Protein AF-A0A7J2MYH7-F1 (afdb_monomer_lite)

Sequence (149 aa):
MTAGYMENAMQEVAEAEVFLAIVEDKKLPNPEDINVSYTSYLLGLADVVGELRRRGVYLLKNGSIEDVEKILAMMEEICDKLMEFDYPSGLLPIKRKQDVIKKILEKMRGEVAIFKKSKELENKIEAVLRKLRKKEEKIEETTDIDSLL

Radius of gyration: 24.97 Å; chains: 1; bounding box: 68×24×73 Å

Foldseek 3Di:
DVVVVQLQVLLCQLLVQQLVCVVVVHDRDDSVRSVHDPLSNLNSLLCNLVVLLVVLVVCLVPNDLVSNVVSLVVLVVSLVVSVVDDDDCVVHVCPVSNVVSVVSSVVSVVSSVVSVVVVVVVVVVVVVVVVVVVVVVVVVVVVVVVVVD

Structure (mmCIF, N/CA/C/O backbone):
data_AF-A0A7J2MYH7-F1
#
_entry.id   AF-A0A7J2MYH7-F1
#
loop_
_atom_site.group_PDB
_atom_site.id
_atom_site.type_symbol
_atom_site.label_atom_id
_atom_site.label_alt_id
_atom_site.label_comp_id
_atom_site.label_asym_id
_atom_site.label_entity_id
_atom_site.label_seq_id
_atom_site.pdbx_PDB_ins_code
_atom_site.Cartn_x
_atom_site.Cartn_y
_atom_site.Cartn_z
_atom_site.occupancy
_atom_site.B_iso_or_equiv
_atom_site.auth_seq_id
_atom_site.auth_comp_id
_atom_site.auth_asym_id
_atom_site.auth_atom_id
_atom_site.pdbx_PDB_model_num
ATOM 1 N N . MET A 1 1 ? 21.880 9.957 -23.178 1.00 50.25 1 MET A N 1
ATOM 2 C CA . MET A 1 1 ? 21.150 10.771 -22.178 1.00 50.25 1 MET A CA 1
ATOM 3 C C . MET A 1 1 ? 19.633 10.683 -22.330 1.00 50.25 1 MET A C 1
ATOM 5 O O . MET A 1 1 ? 18.967 10.695 -21.314 1.00 50.25 1 MET A O 1
ATOM 9 N N . THR A 1 2 ? 19.071 10.527 -23.533 1.00 60.00 2 THR A N 1
ATOM 10 C CA . THR A 1 2 ? 17.611 10.453 -23.768 1.00 60.00 2 THR A CA 1
ATOM 11 C C . THR A 1 2 ? 16.931 9.171 -23.269 1.00 60.00 2 THR A C 1
ATOM 13 O O . THR A 1 2 ? 15.820 9.248 -22.759 1.00 60.00 2 THR A O 1
ATOM 16 N N . ALA A 1 3 ? 17.601 8.015 -23.338 1.00 64.44 3 ALA A N 1
ATOM 17 C CA . ALA A 1 3 ? 17.011 6.731 -22.935 1.00 64.44 3 ALA A CA 1
ATOM 18 C C . ALA A 1 3 ? 16.593 6.680 -21.450 1.00 64.44 3 ALA A C 1
ATOM 20 O O . ALA A 1 3 ? 15.535 6.156 -21.132 1.00 64.44 3 ALA A O 1
ATOM 21 N N . GLY A 1 4 ? 17.368 7.293 -20.545 1.00 75.06 4 GLY A N 1
ATOM 22 C CA . GLY A 1 4 ? 17.034 7.319 -19.114 1.00 75.06 4 GLY A CA 1
ATOM 23 C C . GLY A 1 4 ? 15.812 8.179 -18.777 1.00 75.06 4 GLY A C 1
ATOM 24 O O . GLY A 1 4 ? 15.067 7.848 -17.864 1.00 75.06 4 GLY A O 1
ATOM 25 N N . TYR A 1 5 ? 15.567 9.257 -19.532 1.00 85.50 5 TYR A N 1
ATOM 26 C CA . TYR A 1 5 ? 14.364 10.076 -19.350 1.00 85.50 5 TYR A CA 1
ATOM 27 C C . TYR A 1 5 ? 13.106 9.355 -19.840 1.00 85.50 5 TYR A C 1
ATOM 29 O O . TYR A 1 5 ? 12.054 9.490 -19.224 1.00 85.50 5 TYR A O 1
ATOM 37 N N . MET A 1 6 ? 13.224 8.569 -20.915 1.00 91.38 6 MET A N 1
ATOM 38 C CA . MET A 1 6 ? 12.109 7.792 -21.453 1.00 91.38 6 MET A CA 1
ATOM 39 C C . MET A 1 6 ? 11.684 6.670 -20.497 1.00 91.38 6 MET A C 1
ATOM 41 O O . MET A 1 6 ? 10.501 6.563 -20.202 1.00 91.38 6 MET A O 1
ATOM 45 N N . GLU A 1 7 ? 12.630 5.894 -19.955 1.00 91.62 7 GLU A N 1
ATOM 46 C CA . GLU A 1 7 ? 12.313 4.829 -18.986 1.00 91.62 7 GLU A CA 1
ATOM 47 C C . GLU A 1 7 ? 11.681 5.386 -17.701 1.00 91.62 7 GLU A C 1
ATOM 49 O O . GLU A 1 7 ? 10.745 4.787 -17.171 1.00 91.62 7 GLU A O 1
ATOM 54 N N . ASN A 1 8 ? 12.138 6.553 -17.227 1.00 93.44 8 ASN A N 1
ATOM 55 C CA . ASN A 1 8 ? 11.529 7.225 -16.076 1.00 93.44 8 ASN A CA 1
ATOM 56 C C . ASN A 1 8 ? 10.090 7.667 -16.373 1.00 93.44 8 ASN A C 1
ATOM 58 O O . ASN A 1 8 ? 9.204 7.419 -15.565 1.00 93.44 8 ASN A O 1
ATOM 62 N N . ALA A 1 9 ? 9.840 8.276 -17.536 1.00 95.88 9 ALA A N 1
ATOM 63 C CA . ALA A 1 9 ? 8.486 8.662 -17.927 1.00 95.88 9 ALA A CA 1
ATOM 64 C C . ALA A 1 9 ? 7.567 7.436 -18.068 1.00 95.88 9 ALA A C 1
ATOM 66 O O . ALA A 1 9 ? 6.437 7.453 -17.595 1.00 95.88 9 ALA A O 1
ATOM 67 N N . MET A 1 10 ? 8.063 6.343 -18.657 1.00 97.19 10 MET A N 1
ATOM 68 C CA . MET A 1 10 ? 7.334 5.073 -18.733 1.00 97.19 10 MET A CA 1
ATOM 69 C C . MET A 1 10 ? 7.034 4.495 -17.345 1.00 97.19 10 MET A C 1
ATOM 71 O O . MET A 1 10 ? 5.975 3.910 -17.143 1.00 97.19 10 MET A O 1
ATOM 75 N N . GLN A 1 11 ? 7.944 4.656 -16.383 1.00 97.06 11 GLN A N 1
ATOM 76 C CA . GLN A 1 11 ? 7.733 4.216 -15.005 1.00 97.06 11 GLN A CA 1
ATOM 77 C C . GLN A 1 11 ? 6.623 5.026 -14.323 1.00 97.06 11 GLN A C 1
ATOM 79 O O . GLN A 1 11 ? 5.769 4.430 -13.675 1.00 97.06 11 GLN A O 1
ATOM 84 N N . GLU A 1 12 ? 6.591 6.350 -14.512 1.00 97.56 12 GLU A N 1
ATOM 85 C CA . GLU A 1 12 ? 5.515 7.211 -13.993 1.00 97.56 12 GLU A CA 1
ATOM 86 C C . GLU A 1 12 ? 4.159 6.894 -14.643 1.00 97.56 12 GLU A C 1
ATOM 88 O O . GLU A 1 12 ? 3.141 6.851 -13.955 1.00 97.56 12 GLU A O 1
ATOM 93 N N . VAL A 1 13 ? 4.132 6.610 -15.952 1.00 98.00 13 VAL A N 1
ATOM 94 C CA . VAL A 1 13 ? 2.914 6.148 -16.641 1.00 98.00 13 VAL A CA 1
ATOM 95 C C . VAL A 1 13 ? 2.436 4.823 -16.052 1.00 98.00 13 VAL A C 1
ATOM 97 O O . VAL A 1 13 ? 1.261 4.690 -15.721 1.00 98.00 13 VAL A O 1
ATOM 100 N N . ALA A 1 14 ? 3.341 3.857 -15.873 1.00 98.19 14 ALA A N 1
ATOM 101 C CA . ALA A 1 14 ? 2.997 2.576 -15.271 1.00 98.19 14 ALA A CA 1
ATOM 102 C C . ALA A 1 14 ? 2.460 2.734 -13.844 1.00 98.19 14 ALA A C 1
ATOM 104 O O . ALA A 1 14 ? 1.456 2.114 -13.503 1.00 98.19 14 ALA A O 1
ATOM 105 N N . GLU A 1 15 ? 3.089 3.577 -13.022 1.00 98.12 15 GLU A N 1
ATOM 106 C CA . GLU A 1 15 ? 2.611 3.883 -11.673 1.00 98.12 15 GLU A CA 1
ATOM 107 C C . GLU A 1 15 ? 1.190 4.456 -11.701 1.00 98.12 15 GLU A C 1
ATOM 109 O O . GLU A 1 15 ? 0.311 3.951 -11.002 1.00 98.12 15 GLU A O 1
ATOM 114 N N . ALA A 1 16 ? 0.949 5.473 -12.532 1.00 97.88 16 ALA A N 1
ATOM 115 C CA . ALA A 1 16 ? -0.340 6.148 -12.609 1.00 97.88 16 ALA A CA 1
ATOM 116 C C . ALA A 1 16 ? -1.465 5.212 -13.080 1.00 97.88 16 ALA A C 1
ATOM 118 O O . ALA A 1 16 ? -2.518 5.155 -12.445 1.00 97.88 16 ALA A O 1
ATOM 119 N N . GLU A 1 17 ? -1.236 4.456 -14.155 1.00 98.19 17 GLU A N 1
ATOM 120 C CA . GLU A 1 17 ? -2.229 3.546 -14.739 1.00 98.19 17 GLU A CA 1
ATOM 121 C C . GLU A 1 17 ? -2.554 2.376 -13.799 1.00 98.19 17 GLU A C 1
ATOM 123 O O . GLU A 1 17 ? -3.721 2.045 -13.578 1.00 98.19 17 GLU A O 1
ATOM 128 N N . VAL A 1 18 ? -1.534 1.778 -13.175 1.00 97.62 18 VAL A N 1
ATOM 129 C CA . VAL A 1 18 ? -1.725 0.689 -12.206 1.00 97.62 18 VAL A CA 1
ATOM 130 C C . VAL A 1 18 ? -2.425 1.197 -10.946 1.00 97.62 18 VAL A C 1
ATOM 132 O O . VAL A 1 18 ? -3.350 0.546 -10.456 1.00 97.62 18 VAL A O 1
ATOM 135 N N . PHE A 1 19 ? -2.029 2.360 -10.421 1.00 97.56 19 PHE A N 1
ATOM 136 C CA . PHE A 1 19 ? -2.680 2.953 -9.254 1.00 97.56 19 PHE A CA 1
ATOM 137 C C . PHE A 1 19 ? -4.146 3.296 -9.535 1.00 97.56 19 PHE A C 1
ATOM 139 O O . PHE A 1 19 ? -5.009 3.006 -8.705 1.00 97.56 19 PHE A O 1
ATOM 146 N N . LEU A 1 20 ? -4.444 3.868 -10.705 1.00 96.88 20 LEU A N 1
ATOM 147 C CA . LEU A 1 20 ? -5.812 4.169 -11.117 1.00 96.88 20 LEU A CA 1
ATOM 148 C C . LEU A 1 20 ? -6.653 2.893 -11.208 1.00 96.88 20 LEU A C 1
ATOM 150 O O . LEU A 1 20 ? -7.731 2.839 -10.618 1.00 96.88 20 LEU A O 1
ATOM 154 N N . ALA A 1 21 ? -6.136 1.852 -11.868 1.00 96.38 21 ALA A N 1
ATOM 155 C CA . ALA A 1 21 ? -6.819 0.566 -11.970 1.00 96.38 21 ALA A CA 1
ATOM 156 C C . ALA A 1 21 ? -7.135 -0.025 -10.586 1.00 96.38 21 ALA A C 1
ATOM 158 O O . ALA A 1 21 ? -8.257 -0.466 -10.352 1.00 96.38 21 ALA A O 1
ATOM 159 N N . ILE A 1 22 ? -6.188 0.043 -9.647 1.00 94.38 22 ILE A N 1
ATOM 160 C CA . ILE A 1 22 ? -6.383 -0.379 -8.253 1.00 94.38 22 ILE A CA 1
ATOM 161 C C . ILE A 1 22 ? -7.492 0.423 -7.563 1.00 94.38 22 ILE A C 1
ATOM 163 O O . ILE A 1 22 ? -8.375 -0.158 -6.935 1.00 94.38 22 ILE A O 1
ATOM 167 N N . VAL A 1 23 ? -7.451 1.754 -7.645 1.00 91.38 23 VAL A N 1
ATOM 168 C CA . VAL A 1 23 ? -8.418 2.621 -6.950 1.00 91.38 23 VAL A CA 1
ATOM 169 C C . VAL A 1 23 ? -9.831 2.460 -7.516 1.00 91.38 23 VAL A C 1
ATOM 171 O O . VAL A 1 23 ? -10.802 2.609 -6.774 1.00 91.38 23 VAL A O 1
ATOM 174 N N . GLU A 1 24 ? -9.946 2.144 -8.803 1.00 94.06 24 GLU A N 1
ATOM 175 C CA . GLU A 1 24 ? -11.216 1.909 -9.493 1.00 94.06 24 GLU A CA 1
ATOM 176 C C . GLU A 1 24 ? -11.681 0.442 -9.464 1.00 94.06 24 GLU A C 1
ATOM 178 O O . GLU A 1 24 ? -12.696 0.131 -10.087 1.00 94.06 24 GLU A O 1
ATOM 183 N N . ASP A 1 25 ? -10.969 -0.447 -8.760 1.00 92.50 25 ASP A N 1
ATOM 184 C CA . ASP A 1 25 ? -11.249 -1.893 -8.694 1.00 92.50 25 ASP A CA 1
ATOM 185 C C . ASP A 1 25 ? -11.341 -2.551 -10.089 1.00 92.50 25 ASP A C 1
ATOM 187 O O . ASP A 1 25 ? -12.200 -3.382 -10.391 1.00 92.50 25 ASP A O 1
ATOM 191 N N . LYS A 1 26 ? -10.450 -2.126 -10.990 1.00 94.69 26 LYS A N 1
ATOM 192 C CA . LYS A 1 26 ? -10.318 -2.629 -12.360 1.00 94.69 26 LYS A CA 1
ATOM 193 C C . LYS A 1 26 ? -9.149 -3.602 -12.471 1.00 94.69 26 LYS A C 1
ATOM 195 O O . LYS A 1 26 ? -8.210 -3.607 -11.678 1.00 94.69 26 LYS A O 1
ATOM 200 N N . LYS A 1 27 ? -9.182 -4.417 -13.527 1.00 94.44 27 LYS A N 1
ATOM 201 C CA . LYS A 1 27 ? -8.058 -5.286 -13.886 1.00 94.44 27 LYS A CA 1
ATOM 202 C C . LYS A 1 27 ? -6.823 -4.436 -14.208 1.00 94.44 27 LYS A C 1
ATOM 204 O O . LYS A 1 27 ? -6.937 -3.456 -14.940 1.00 94.44 27 LYS A O 1
ATOM 209 N N . LEU A 1 28 ? -5.658 -4.856 -13.712 1.00 95.06 28 LEU A N 1
ATOM 210 C CA . LEU A 1 28 ? -4.388 -4.211 -14.042 1.00 95.06 28 LEU A CA 1
ATOM 211 C C . LEU A 1 28 ? -4.111 -4.281 -15.555 1.00 95.06 28 LEU A C 1
ATOM 213 O O . LEU A 1 28 ? -4.317 -5.349 -16.149 1.00 95.06 28 LEU A O 1
ATOM 217 N N . PRO A 1 29 ? -3.654 -3.178 -16.174 1.00 96.12 29 PRO A N 1
ATOM 218 C CA . PRO A 1 29 ? -3.254 -3.181 -17.576 1.00 96.12 29 PRO A CA 1
ATOM 219 C C . PRO A 1 29 ? -2.009 -4.050 -17.775 1.00 96.12 29 PRO A C 1
ATOM 221 O O . PRO A 1 29 ? -1.183 -4.171 -16.872 1.00 96.12 29 PRO A O 1
ATOM 224 N N . ASN A 1 30 ? -1.838 -4.637 -18.959 1.00 96.19 30 ASN A N 1
ATOM 225 C CA . ASN A 1 30 ? -0.547 -5.225 -19.307 1.00 96.19 30 ASN A CA 1
ATOM 226 C C . ASN A 1 30 ? 0.424 -4.114 -19.752 1.00 96.19 30 ASN A C 1
ATOM 228 O O . ASN A 1 30 ? -0.028 -3.068 -20.227 1.00 96.19 30 ASN A O 1
ATOM 232 N N . PRO A 1 31 ? 1.751 -4.314 -19.644 1.00 96.69 31 PRO A N 1
ATOM 233 C CA . PRO A 1 31 ? 2.744 -3.329 -20.084 1.00 96.69 31 PRO A CA 1
ATOM 234 C C . PRO A 1 31 ? 2.539 -2.845 -21.529 1.00 96.69 31 PRO A C 1
ATOM 236 O O . PRO A 1 31 ? 2.732 -1.667 -21.831 1.00 96.69 31 PRO A O 1
ATOM 239 N N . GLU A 1 32 ? 2.110 -3.743 -22.416 1.00 96.88 32 GLU A N 1
ATOM 240 C CA . GLU A 1 32 ? 1.851 -3.468 -23.828 1.00 96.88 32 GLU A CA 1
ATOM 241 C C . GLU A 1 32 ? 0.625 -2.573 -24.032 1.00 96.88 32 GLU A C 1
ATOM 243 O O . GLU A 1 32 ? 0.632 -1.734 -24.930 1.00 96.88 32 GLU A O 1
ATOM 248 N N . ASP A 1 33 ? -0.397 -2.702 -23.179 1.00 96.38 33 ASP A N 1
ATOM 249 C CA . ASP A 1 33 ? -1.639 -1.922 -23.272 1.00 9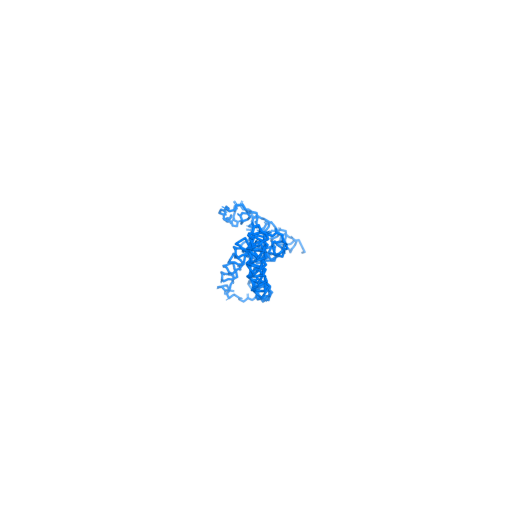6.38 33 ASP A CA 1
ATOM 250 C C . ASP A 1 33 ? -1.391 -0.430 -22.997 1.00 96.38 33 ASP A C 1
ATOM 252 O O . ASP A 1 33 ? -2.098 0.434 -23.517 1.00 96.38 33 ASP A O 1
ATOM 256 N N . ILE A 1 34 ? -0.358 -0.126 -22.204 1.00 96.75 34 ILE A N 1
ATOM 257 C CA . ILE A 1 34 ? 0.032 1.237 -21.816 1.00 96.75 34 ILE A CA 1
ATOM 258 C C . ILE A 1 34 ? 1.375 1.674 -22.428 1.00 96.75 34 ILE A C 1
ATOM 260 O O . ILE A 1 34 ? 1.903 2.726 -22.075 1.00 96.75 34 ILE A O 1
ATOM 264 N N . ASN A 1 35 ? 1.912 0.903 -23.384 1.00 96.00 35 ASN A N 1
ATOM 265 C CA . ASN A 1 35 ? 3.147 1.190 -24.127 1.00 96.00 35 ASN A CA 1
ATOM 266 C C . ASN A 1 35 ? 4.389 1.458 -23.251 1.00 96.00 35 ASN A C 1
ATOM 268 O O . ASN A 1 35 ? 5.181 2.361 -23.541 1.00 96.00 35 ASN A O 1
ATOM 272 N N . VAL A 1 36 ? 4.592 0.665 -22.198 1.00 96.94 36 VAL A N 1
ATOM 273 C CA . VAL A 1 36 ? 5.772 0.770 -21.321 1.00 96.94 36 VAL A CA 1
ATOM 274 C C . VAL A 1 36 ? 6.657 -0.471 -21.414 1.00 96.94 36 VAL A C 1
ATOM 276 O O . VAL A 1 36 ? 6.200 -1.568 -21.734 1.00 96.94 36 VAL A O 1
ATOM 279 N N . SER A 1 37 ? 7.948 -0.318 -21.107 1.00 95.25 37 SER A N 1
ATOM 280 C CA . SER A 1 37 ? 8.856 -1.462 -20.981 1.00 95.25 37 SER A CA 1
ATOM 281 C C . SER A 1 37 ? 8.462 -2.333 -19.775 1.00 95.25 37 SER A C 1
ATOM 283 O O . SER A 1 37 ? 7.960 -1.825 -18.771 1.00 95.25 37 SER A O 1
ATOM 285 N N . TYR A 1 38 ? 8.732 -3.644 -19.818 1.00 94.00 38 TYR A N 1
ATOM 286 C CA . TYR A 1 38 ? 8.505 -4.525 -18.657 1.00 94.00 38 TYR A CA 1
ATOM 287 C C . TYR A 1 38 ? 9.281 -4.066 -17.415 1.00 94.00 38 TYR A C 1
ATOM 289 O O . TYR A 1 38 ? 8.794 -4.186 -16.292 1.00 94.00 38 TYR A O 1
ATOM 297 N N . THR A 1 39 ? 10.482 -3.516 -17.617 1.00 93.69 39 THR A N 1
ATOM 298 C CA . THR A 1 39 ? 11.302 -2.956 -16.541 1.00 93.69 39 THR A CA 1
ATOM 299 C C . THR A 1 39 ? 10.612 -1.750 -15.911 1.00 93.69 39 THR A C 1
ATOM 301 O O . THR A 1 39 ? 10.413 -1.744 -14.698 1.00 93.69 39 THR A O 1
ATOM 304 N N . SER A 1 40 ? 10.190 -0.764 -16.709 1.00 95.62 40 SER A N 1
ATOM 305 C CA . SER A 1 40 ? 9.451 0.404 -16.217 1.00 95.62 40 SER A CA 1
ATOM 306 C C . SER A 1 40 ? 8.126 0.017 -15.573 1.00 95.62 40 SER A C 1
ATOM 308 O O . SER A 1 40 ? 7.789 0.578 -14.536 1.00 95.62 40 SER A O 1
ATOM 310 N N . TYR A 1 41 ? 7.417 -0.976 -16.115 1.00 96.56 41 TYR A N 1
ATOM 311 C CA . TYR A 1 41 ? 6.185 -1.486 -15.518 1.00 96.56 41 TYR A CA 1
ATOM 312 C C . TYR A 1 41 ? 6.418 -2.026 -14.107 1.00 96.56 41 TYR A C 1
ATOM 314 O O . TYR A 1 41 ? 5.732 -1.642 -13.164 1.00 96.56 41 TYR A O 1
ATOM 322 N N . LEU A 1 42 ? 7.425 -2.886 -13.937 1.00 95.31 42 LEU A N 1
ATOM 323 C CA . LEU A 1 42 ? 7.732 -3.487 -12.642 1.00 95.31 42 LEU A CA 1
ATOM 324 C C . LEU A 1 42 ? 8.241 -2.455 -11.626 1.00 95.31 42 LEU A C 1
ATOM 326 O O . LEU A 1 42 ? 7.904 -2.515 -10.443 1.00 95.31 42 LEU A O 1
ATOM 330 N N . LEU A 1 43 ? 9.049 -1.496 -12.082 1.00 95.31 43 LEU A N 1
ATOM 331 C CA . LEU A 1 43 ? 9.523 -0.393 -11.249 1.00 95.31 43 LEU A CA 1
ATOM 332 C C . LEU A 1 43 ? 8.389 0.571 -10.869 1.00 95.31 43 LEU A C 1
ATOM 334 O O . LEU A 1 43 ? 8.398 1.071 -9.746 1.00 95.31 43 LEU A O 1
ATOM 338 N N . GLY A 1 44 ? 7.420 0.791 -11.761 1.00 96.75 44 GLY A N 1
ATOM 339 C CA . GLY A 1 44 ? 6.218 1.583 -11.505 1.00 96.75 44 GLY A CA 1
ATOM 340 C C . GLY A 1 44 ? 5.293 0.882 -10.516 1.00 96.75 44 GLY A C 1
ATOM 341 O O . GLY A 1 44 ? 4.880 1.486 -9.534 1.00 96.75 44 GLY A O 1
ATOM 342 N N . LEU A 1 45 ? 5.078 -0.430 -10.669 1.00 96.19 45 LEU A N 1
ATOM 343 C CA . LEU A 1 45 ? 4.343 -1.256 -9.702 1.00 96.19 45 LEU A CA 1
ATOM 344 C C . LEU A 1 45 ? 4.963 -1.187 -8.294 1.00 96.19 45 LEU A C 1
ATOM 346 O O . LEU A 1 45 ? 4.254 -1.193 -7.290 1.00 96.19 45 LEU A O 1
ATOM 350 N N . ALA A 1 46 ? 6.289 -1.083 -8.209 1.00 95.94 46 ALA A N 1
ATOM 351 C CA . ALA A 1 46 ? 6.972 -0.861 -6.943 1.00 95.94 46 ALA A CA 1
ATOM 352 C C . ALA A 1 46 ? 6.700 0.535 -6.341 1.00 95.94 46 ALA A C 1
ATOM 354 O O . ALA A 1 46 ? 6.576 0.651 -5.119 1.00 95.94 46 ALA A O 1
ATOM 355 N N . ASP A 1 47 ? 6.564 1.578 -7.163 1.00 97.50 47 ASP A N 1
ATOM 356 C CA . ASP A 1 47 ? 6.236 2.936 -6.701 1.00 97.50 47 ASP A CA 1
ATOM 357 C C . ASP A 1 47 ? 4.770 3.095 -6.292 1.00 97.50 47 ASP A C 1
ATOM 359 O O . ASP A 1 47 ? 4.483 3.787 -5.310 1.00 97.50 47 ASP A O 1
ATOM 363 N N . VAL A 1 48 ? 3.862 2.338 -6.919 1.00 97.81 48 VAL A N 1
ATOM 364 C CA . VAL A 1 48 ? 2.443 2.255 -6.531 1.00 97.81 48 VAL A CA 1
ATOM 365 C C . VAL A 1 48 ? 2.283 1.935 -5.046 1.00 97.81 48 VAL A C 1
ATOM 367 O O . VAL A 1 48 ? 1.399 2.485 -4.395 1.00 97.81 48 VAL A O 1
ATOM 370 N N . VAL A 1 49 ? 3.155 1.110 -4.453 1.00 97.38 49 VAL A N 1
ATOM 371 C CA . VAL A 1 49 ? 3.105 0.824 -3.006 1.00 97.38 49 VAL A CA 1
ATOM 372 C C . VAL A 1 49 ? 3.285 2.100 -2.170 1.00 97.38 49 VAL A C 1
ATOM 374 O O . VAL A 1 49 ? 2.664 2.253 -1.114 1.00 97.38 49 VAL A O 1
ATOM 377 N N . GLY A 1 50 ? 4.101 3.045 -2.639 1.00 96.81 50 GLY A N 1
ATOM 378 C CA . GLY A 1 50 ? 4.254 4.367 -2.037 1.00 96.81 50 GLY A CA 1
ATOM 379 C C . GLY A 1 50 ? 2.989 5.224 -2.149 1.00 96.81 50 GLY A C 1
ATOM 380 O O . GLY A 1 50 ? 2.622 5.897 -1.183 1.00 96.81 50 GLY A O 1
ATOM 381 N N . GLU A 1 51 ? 2.281 5.174 -3.279 1.00 97.25 51 GLU A N 1
ATOM 382 C CA . GLU A 1 51 ? 0.985 5.852 -3.443 1.00 97.25 51 GLU A CA 1
ATOM 383 C C . GLU A 1 51 ? -0.131 5.219 -2.605 1.00 97.25 51 GLU A C 1
ATOM 385 O O . GLU A 1 51 ? -0.877 5.920 -1.915 1.00 97.25 51 GLU A O 1
ATOM 390 N N . LEU A 1 52 ? -0.197 3.888 -2.551 1.00 97.25 52 LEU A N 1
ATOM 391 C CA . LEU A 1 52 ? -1.109 3.169 -1.662 1.00 97.25 52 LEU A CA 1
ATOM 392 C C . LEU A 1 52 ? -0.843 3.517 -0.203 1.00 97.25 52 LEU A C 1
ATOM 394 O O . LEU A 1 52 ? -1.780 3.776 0.549 1.00 97.25 52 LEU A O 1
ATOM 398 N N . ARG A 1 53 ? 0.428 3.632 0.190 1.00 96.94 53 ARG A N 1
ATOM 399 C CA . ARG A 1 53 ? 0.797 4.123 1.516 1.00 96.94 53 ARG A CA 1
ATOM 400 C C . ARG A 1 53 ? 0.268 5.535 1.762 1.00 96.94 53 ARG A C 1
ATOM 402 O O . ARG A 1 53 ? -0.305 5.771 2.827 1.00 96.94 53 ARG A O 1
ATOM 409 N N . ARG A 1 54 ? 0.446 6.468 0.818 1.00 95.56 54 ARG A N 1
ATOM 410 C CA . ARG A 1 54 ? -0.084 7.842 0.928 1.00 95.56 54 ARG A CA 1
ATOM 411 C C . ARG A 1 54 ? -1.601 7.834 1.113 1.00 95.56 54 ARG A C 1
ATOM 413 O O . ARG A 1 54 ? -2.106 8.486 2.029 1.00 95.56 54 ARG A O 1
ATOM 420 N N . ARG A 1 55 ? -2.319 7.034 0.323 1.00 95.00 55 ARG A N 1
ATOM 421 C CA . ARG A 1 55 ? -3.766 6.830 0.471 1.00 95.00 55 ARG A CA 1
ATOM 422 C C . ARG A 1 55 ? -4.129 6.212 1.825 1.00 95.00 55 ARG A C 1
ATOM 424 O O . ARG A 1 55 ? -5.063 6.672 2.474 1.00 95.00 55 ARG A O 1
ATOM 431 N N . GLY A 1 56 ? -3.361 5.232 2.292 1.00 95.94 56 GLY A N 1
ATOM 432 C CA . GLY A 1 56 ? -3.526 4.595 3.597 1.00 95.94 56 GLY A CA 1
ATOM 433 C C . GLY A 1 56 ? -3.404 5.582 4.761 1.00 95.94 56 GLY A C 1
ATOM 434 O O . GLY A 1 56 ? -4.250 5.567 5.649 1.00 95.94 56 GLY A O 1
ATOM 435 N N . VAL A 1 57 ? -2.424 6.498 4.734 1.00 95.69 57 VAL A N 1
ATOM 436 C CA . VAL A 1 57 ? -2.316 7.595 5.726 1.00 95.69 57 VAL A CA 1
ATOM 437 C C . VAL A 1 57 ? -3.581 8.448 5.741 1.00 95.69 57 VAL A C 1
ATOM 439 O O . VAL A 1 57 ? -4.076 8.810 6.807 1.00 95.69 57 VAL A O 1
ATOM 442 N N . TYR A 1 58 ? -4.108 8.785 4.563 1.00 95.31 58 TYR A N 1
ATOM 443 C CA . TYR A 1 58 ? -5.317 9.594 4.461 1.00 95.31 58 TYR A CA 1
ATOM 444 C C . TYR A 1 58 ? -6.531 8.878 5.076 1.00 95.31 58 TYR A C 1
ATOM 446 O O . TYR A 1 58 ? -7.287 9.481 5.841 1.00 95.31 58 TYR A O 1
ATOM 454 N N . LEU A 1 59 ? -6.679 7.577 4.808 1.00 94.44 59 LEU A N 1
ATOM 455 C CA . LEU A 1 59 ? -7.746 6.749 5.374 1.00 94.44 59 LEU A CA 1
ATOM 456 C C . LEU A 1 59 ? -7.594 6.534 6.883 1.00 94.44 59 LEU A C 1
ATOM 458 O O . LEU A 1 59 ? -8.589 6.558 7.592 1.00 94.44 59 LEU A O 1
ATOM 462 N N . LEU A 1 60 ? -6.374 6.427 7.412 1.00 94.19 60 LEU A N 1
ATOM 463 C CA . LEU A 1 60 ? -6.146 6.370 8.863 1.00 94.19 60 LEU A CA 1
ATOM 464 C C . LEU A 1 60 ? -6.675 7.616 9.593 1.00 94.19 60 LEU A C 1
ATOM 466 O O . LEU A 1 60 ? -7.012 7.545 10.773 1.00 94.19 60 LEU A O 1
ATOM 470 N N . LYS A 1 61 ? -6.740 8.764 8.909 1.00 89.56 61 LYS A N 1
ATOM 471 C CA . LYS A 1 61 ? -7.247 10.013 9.487 1.00 89.56 61 LYS A CA 1
ATOM 472 C C . LYS A 1 61 ? -8.773 10.118 9.430 1.00 89.56 61 LYS A C 1
ATOM 474 O O . LYS A 1 61 ? -9.378 10.560 10.400 1.00 89.56 61 LYS A O 1
ATOM 479 N N . ASN A 1 62 ? -9.371 9.766 8.291 1.00 87.81 62 ASN A N 1
ATOM 480 C CA . ASN A 1 62 ? -10.765 10.106 7.973 1.00 87.81 62 ASN A CA 1
ATOM 481 C C . ASN A 1 62 ? -11.628 8.910 7.522 1.00 87.81 62 ASN A C 1
ATOM 483 O O . ASN A 1 62 ? -12.801 9.099 7.212 1.00 87.81 62 ASN A O 1
ATOM 487 N N . GLY A 1 63 ? -11.053 7.716 7.401 1.00 86.75 63 GLY A N 1
ATOM 488 C CA . GLY A 1 63 ? -11.680 6.534 6.810 1.00 86.75 63 GLY A CA 1
ATOM 489 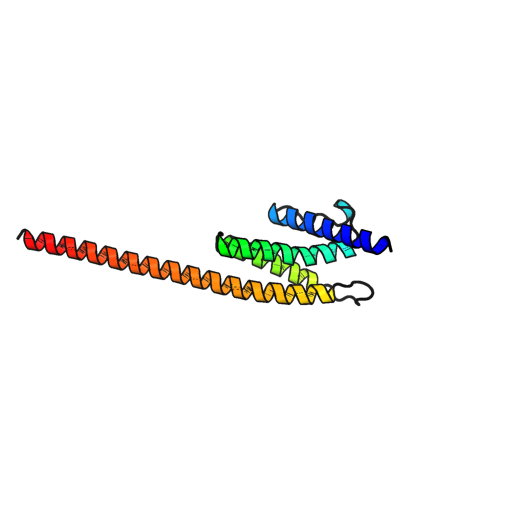C C . GLY A 1 63 ? -12.123 5.482 7.826 1.00 86.75 63 GLY A C 1
ATOM 490 O O . GLY A 1 63 ? -11.990 5.649 9.041 1.00 86.75 63 GLY A O 1
ATOM 491 N N . SER A 1 64 ? -12.660 4.382 7.294 1.00 91.06 64 SER A N 1
ATOM 492 C CA . SER A 1 64 ? -13.049 3.198 8.063 1.00 91.06 64 SER A CA 1
ATOM 493 C C . SER A 1 64 ? -11.855 2.266 8.321 1.00 91.06 64 SER A C 1
ATOM 495 O O . SER A 1 64 ? -10.823 2.355 7.649 1.00 91.06 64 SER A O 1
ATOM 497 N N . ILE A 1 65 ? -11.981 1.358 9.296 1.00 92.56 65 ILE A N 1
ATOM 498 C CA . ILE A 1 65 ? -10.956 0.326 9.542 1.00 92.56 65 ILE A CA 1
ATOM 499 C C . ILE A 1 65 ? -10.846 -0.595 8.330 1.00 92.56 65 ILE A C 1
ATOM 501 O O . ILE A 1 65 ? -9.741 -0.942 7.920 1.00 92.56 65 ILE A O 1
ATOM 505 N N . GLU A 1 66 ? -11.982 -0.931 7.736 1.00 94.12 66 GLU A N 1
ATOM 506 C CA . GLU A 1 66 ? -12.103 -1.837 6.607 1.00 94.12 66 GLU A CA 1
ATOM 507 C C . GLU A 1 66 ? -11.364 -1.289 5.378 1.00 94.12 66 GLU A C 1
ATOM 509 O O . GLU A 1 66 ? -10.643 -2.025 4.706 1.00 94.12 66 GLU A O 1
ATOM 514 N N . ASP A 1 67 ? -11.480 0.012 5.095 1.00 93.38 67 ASP A N 1
ATOM 515 C CA . ASP A 1 67 ? -10.778 0.637 3.965 1.00 93.38 67 ASP A CA 1
ATOM 516 C C . ASP A 1 67 ? -9.260 0.662 4.177 1.00 93.38 67 ASP A C 1
ATOM 518 O O . ASP A 1 67 ? -8.484 0.435 3.246 1.00 93.38 67 ASP A O 1
ATOM 522 N N . VAL A 1 68 ? -8.824 0.914 5.413 1.00 94.94 68 VAL A N 1
ATOM 523 C CA . VAL A 1 68 ? -7.406 0.888 5.786 1.00 94.94 68 VAL A CA 1
ATOM 524 C C . VAL A 1 68 ? -6.833 -0.528 5.662 1.00 94.94 68 VAL A C 1
ATOM 526 O O . VAL A 1 68 ? -5.724 -0.698 5.152 1.00 94.94 68 VAL A O 1
ATOM 529 N N . GLU A 1 69 ? -7.576 -1.544 6.105 1.00 95.25 69 GLU A N 1
ATOM 530 C CA . GLU A 1 69 ? -7.191 -2.953 5.978 1.00 95.25 69 GLU A CA 1
ATOM 531 C C . GLU A 1 69 ? -7.085 -3.389 4.518 1.00 95.25 69 GLU A C 1
ATOM 533 O O . GLU A 1 69 ? -6.106 -4.042 4.163 1.00 95.25 69 GLU A O 1
ATOM 538 N N . LYS A 1 70 ? -8.038 -2.989 3.666 1.00 94.88 70 LYS A N 1
ATOM 539 C CA . LYS A 1 70 ? -7.984 -3.270 2.225 1.00 94.88 70 LYS A CA 1
ATOM 540 C C . LYS A 1 70 ? -6.719 -2.702 1.595 1.00 94.88 70 LYS A C 1
ATOM 542 O O . LYS A 1 70 ? -6.008 -3.426 0.909 1.00 94.88 70 LYS A O 1
ATOM 547 N N . ILE A 1 71 ? -6.395 -1.435 1.869 1.00 95.44 71 ILE A N 1
ATOM 548 C CA . ILE A 1 71 ? -5.166 -0.822 1.346 1.00 95.44 71 ILE A CA 1
ATOM 549 C C . ILE A 1 71 ? -3.920 -1.558 1.840 1.00 95.44 71 ILE A C 1
ATOM 551 O O . ILE A 1 71 ? -3.019 -1.813 1.043 1.00 95.44 71 ILE A O 1
ATOM 555 N N . LEU A 1 72 ? -3.863 -1.925 3.125 1.00 97.25 72 LEU A N 1
ATOM 556 C CA . LEU A 1 72 ? -2.737 -2.695 3.651 1.00 97.25 72 LEU A CA 1
ATOM 557 C C . LEU A 1 72 ? -2.600 -4.043 2.930 1.00 97.25 72 LEU A C 1
ATOM 559 O O . LEU A 1 72 ? -1.506 -4.354 2.474 1.00 97.25 72 LEU A O 1
ATOM 563 N N . ALA A 1 73 ? -3.691 -4.793 2.767 1.00 96.81 73 ALA A N 1
ATOM 564 C CA . ALA A 1 73 ? -3.674 -6.085 2.084 1.00 96.81 73 ALA A CA 1
ATOM 565 C C . ALA A 1 73 ? -3.174 -5.969 0.633 1.00 96.81 73 ALA A C 1
ATOM 567 O O . ALA A 1 73 ? -2.345 -6.764 0.199 1.00 96.81 73 ALA A O 1
ATOM 568 N N . MET A 1 74 ? -3.597 -4.932 -0.098 1.00 95.50 74 MET A N 1
ATOM 569 C CA . MET A 1 74 ? -3.111 -4.682 -1.462 1.00 95.50 74 MET A CA 1
ATOM 570 C C . MET A 1 74 ? -1.613 -4.361 -1.493 1.00 95.50 74 MET A C 1
ATOM 572 O O . MET A 1 74 ? -0.890 -4.833 -2.368 1.00 95.50 74 MET A O 1
ATOM 576 N N . MET A 1 75 ? -1.120 -3.577 -0.528 1.00 97.38 75 MET A N 1
ATOM 577 C CA . MET A 1 75 ? 0.317 -3.316 -0.403 1.00 97.38 75 MET A CA 1
ATOM 578 C C . MET A 1 75 ? 1.107 -4.600 -0.110 1.00 97.38 75 MET A C 1
ATOM 580 O O . MET A 1 75 ? 2.216 -4.752 -0.623 1.00 97.38 75 MET A O 1
ATOM 584 N N . GLU A 1 76 ? 0.561 -5.505 0.709 1.00 97.62 76 GLU A N 1
ATOM 585 C CA . GLU A 1 76 ? 1.164 -6.809 1.012 1.00 97.62 76 GLU A CA 1
ATOM 586 C C . GLU A 1 76 ? 1.229 -7.694 -0.232 1.00 97.62 76 GLU A C 1
ATOM 588 O O . GLU A 1 76 ? 2.305 -8.184 -0.560 1.00 97.62 76 GLU A O 1
ATOM 593 N N . GLU A 1 77 ? 0.129 -7.811 -0.976 1.00 96.19 77 GLU A N 1
ATOM 594 C CA . GLU A 1 77 ? 0.069 -8.617 -2.198 1.00 96.19 77 GLU A CA 1
ATOM 595 C C . GLU A 1 77 ? 1.079 -8.144 -3.252 1.00 96.19 77 GLU A C 1
ATOM 597 O O . GLU A 1 77 ? 1.845 -8.944 -3.797 1.00 96.19 77 GLU A O 1
ATOM 602 N N . ILE A 1 78 ? 1.139 -6.831 -3.503 1.00 95.06 78 ILE A N 1
ATOM 603 C CA . ILE A 1 78 ? 2.108 -6.259 -4.445 1.00 95.06 78 ILE A CA 1
ATOM 604 C C . ILE A 1 78 ? 3.536 -6.508 -3.953 1.00 95.06 78 ILE A C 1
ATOM 606 O O . ILE A 1 78 ? 4.400 -6.901 -4.737 1.00 95.06 78 ILE A O 1
ATOM 610 N N . CYS A 1 79 ? 3.799 -6.301 -2.660 1.00 95.94 79 CYS A N 1
ATOM 611 C CA . CYS A 1 79 ? 5.108 -6.563 -2.074 1.00 95.94 79 CYS A CA 1
ATOM 612 C C . CYS A 1 79 ? 5.522 -8.023 -2.282 1.00 95.94 79 CYS A C 1
ATOM 614 O O . CYS A 1 79 ? 6.621 -8.262 -2.779 1.00 95.94 79 CYS A O 1
ATOM 616 N N . ASP A 1 80 ? 4.653 -8.978 -1.957 1.00 95.94 80 ASP A N 1
ATOM 617 C CA . ASP A 1 80 ? 4.929 -10.409 -2.080 1.00 95.94 80 ASP A CA 1
ATOM 618 C C . ASP A 1 80 ? 5.281 -10.781 -3.522 1.00 95.94 80 ASP A C 1
ATOM 620 O O . ASP A 1 80 ? 6.305 -11.424 -3.758 1.00 95.94 80 ASP A O 1
ATOM 624 N N . LYS A 1 81 ? 4.521 -10.274 -4.501 1.00 94.56 81 LYS A N 1
ATOM 625 C CA . LYS A 1 81 ? 4.821 -10.479 -5.924 1.00 94.56 81 LYS A CA 1
ATOM 626 C C . LYS A 1 81 ? 6.127 -9.848 -6.363 1.00 94.56 81 LYS A C 1
ATOM 628 O O . LYS A 1 81 ? 6.888 -10.474 -7.095 1.00 94.56 81 LYS A O 1
ATOM 633 N N . LEU A 1 82 ? 6.441 -8.647 -5.890 1.00 94.12 82 LEU A N 1
ATOM 634 C CA . LEU A 1 82 ? 7.718 -8.011 -6.202 1.00 94.12 82 LEU A CA 1
ATOM 635 C C . LEU A 1 82 ? 8.901 -8.768 -5.590 1.00 94.12 82 LEU A C 1
ATOM 637 O O . LEU A 1 82 ? 9.975 -8.755 -6.187 1.00 94.12 82 LEU A O 1
ATOM 641 N N . MET A 1 83 ? 8.737 -9.440 -4.445 1.00 93.88 83 MET A N 1
ATOM 642 C CA . MET A 1 83 ? 9.805 -10.236 -3.822 1.00 93.88 83 MET A CA 1
ATOM 643 C C . MET A 1 83 ? 10.148 -11.516 -4.588 1.00 93.88 83 MET A C 1
ATOM 645 O O . MET A 1 83 ? 11.252 -12.028 -4.412 1.00 93.88 83 MET A O 1
ATOM 649 N N . GLU A 1 84 ? 9.265 -12.008 -5.461 1.00 94.00 84 GLU A N 1
ATOM 650 C CA . GLU A 1 84 ? 9.548 -13.161 -6.331 1.00 94.00 84 GLU A CA 1
ATOM 651 C C . GLU A 1 84 ? 10.645 -12.846 -7.379 1.00 94.00 84 GLU A C 1
ATOM 653 O O . GLU A 1 84 ? 11.272 -13.755 -7.926 1.00 94.00 84 GLU A O 1
ATOM 658 N N . PHE A 1 85 ? 10.936 -11.564 -7.638 1.00 90.38 85 PHE A N 1
ATOM 659 C CA . PHE A 1 85 ? 11.950 -11.125 -8.601 1.00 90.38 85 PHE A CA 1
ATOM 660 C C . PHE A 1 85 ? 13.345 -11.002 -7.958 1.00 90.38 85 PHE A C 1
ATOM 662 O O . PHE A 1 85 ? 13.724 -9.930 -7.476 1.00 90.38 85 PHE A O 1
ATOM 669 N N . ASP A 1 86 ? 14.152 -12.070 -8.015 1.00 87.62 86 ASP A N 1
ATOM 670 C CA . ASP A 1 86 ? 15.575 -12.061 -7.617 1.00 87.62 86 ASP A CA 1
ATOM 671 C C . ASP A 1 86 ? 16.514 -12.099 -8.833 1.00 87.62 86 ASP A C 1
ATOM 673 O O . ASP A 1 86 ? 17.125 -13.114 -9.167 1.00 87.62 86 ASP A O 1
ATOM 677 N N . TYR A 1 87 ? 16.622 -10.960 -9.517 1.00 86.00 87 TYR A N 1
ATOM 678 C CA . TYR A 1 87 ? 17.531 -10.782 -10.650 1.00 86.00 87 TYR A CA 1
ATOM 679 C C . TYR A 1 87 ? 18.755 -9.937 -10.259 1.00 86.00 87 TYR A C 1
ATOM 681 O O . TYR A 1 87 ? 18.664 -9.063 -9.386 1.00 86.00 87 TYR A O 1
ATOM 689 N N . PRO A 1 88 ? 19.921 -10.142 -10.905 1.00 85.56 88 PRO A N 1
ATOM 690 C CA . PRO A 1 88 ? 21.074 -9.268 -10.720 1.00 85.56 88 PRO A CA 1
ATOM 691 C C . PRO A 1 88 ? 20.733 -7.814 -11.066 1.00 85.56 88 PRO A C 1
ATOM 693 O O . PRO A 1 88 ? 20.108 -7.545 -12.091 1.00 85.56 88 PRO A O 1
ATOM 696 N N . SER A 1 89 ? 21.219 -6.858 -10.268 1.00 84.31 89 SER A N 1
ATOM 697 C CA . SER A 1 89 ? 20.900 -5.430 -10.439 1.00 84.31 89 SER A CA 1
ATOM 698 C C . SER A 1 89 ? 21.313 -4.845 -11.795 1.00 84.31 89 SER A C 1
ATOM 700 O O . SER A 1 89 ? 20.769 -3.824 -12.200 1.00 84.31 89 SER A O 1
ATOM 702 N N . GLY A 1 90 ? 22.272 -5.471 -12.488 1.00 83.69 90 GLY A N 1
ATOM 703 C CA . GLY A 1 90 ? 22.668 -5.082 -13.845 1.00 83.69 90 GLY A CA 1
ATOM 704 C C . GLY A 1 90 ? 21.625 -5.419 -14.917 1.00 83.69 90 GLY A C 1
ATOM 705 O O . GLY A 1 90 ? 21.658 -4.821 -15.985 1.00 83.69 90 GLY A O 1
ATOM 706 N N . LEU A 1 91 ? 20.708 -6.347 -14.628 1.00 84.69 91 LEU A N 1
ATOM 707 C CA . LEU A 1 91 ? 19.573 -6.687 -15.485 1.00 84.69 91 LEU A CA 1
ATOM 708 C C . LEU A 1 91 ? 18.304 -5.954 -15.037 1.00 84.69 91 LEU A C 1
ATOM 710 O O . LEU A 1 91 ? 17.592 -5.397 -15.865 1.00 84.69 91 LEU A O 1
ATOM 714 N N . LEU A 1 92 ? 18.033 -5.944 -13.728 1.00 86.25 92 LEU A N 1
ATOM 715 C CA . LEU A 1 92 ? 16.815 -5.372 -13.162 1.00 86.25 92 LEU A CA 1
ATOM 716 C C . LEU A 1 92 ? 17.113 -4.663 -11.831 1.00 86.25 92 LEU A C 1
ATOM 718 O O . LEU A 1 92 ? 17.374 -5.326 -10.822 1.00 86.25 92 LEU A O 1
ATOM 722 N N . PRO A 1 93 ? 17.062 -3.321 -11.774 1.00 88.12 93 PRO A N 1
ATOM 723 C CA . PRO A 1 93 ? 17.450 -2.557 -10.589 1.00 88.12 93 PRO A CA 1
ATOM 724 C C . PRO A 1 93 ? 16.341 -2.496 -9.515 1.00 88.12 93 PRO A C 1
ATOM 726 O O . PRO A 1 93 ? 16.030 -1.430 -8.987 1.00 88.12 93 PRO A O 1
ATOM 729 N N . ILE A 1 94 ? 15.742 -3.637 -9.157 1.00 92.75 94 ILE A N 1
ATOM 730 C CA . ILE A 1 94 ? 14.571 -3.698 -8.263 1.00 92.75 94 ILE A CA 1
ATOM 731 C C . ILE A 1 94 ? 14.922 -3.778 -6.769 1.00 92.75 94 ILE A C 1
ATOM 733 O O . ILE A 1 94 ? 14.156 -3.298 -5.933 1.00 92.75 94 ILE A O 1
ATOM 737 N N . LYS A 1 95 ? 16.102 -4.309 -6.408 1.00 92.69 95 LYS A N 1
ATOM 738 C CA . LYS A 1 95 ? 16.474 -4.596 -5.003 1.00 92.69 95 LYS A CA 1
ATOM 739 C C . LYS A 1 95 ? 16.326 -3.393 -4.075 1.00 92.69 95 LYS A C 1
ATOM 741 O O . LYS A 1 95 ? 15.772 -3.493 -2.985 1.00 92.69 95 LYS A O 1
ATOM 746 N N . ARG A 1 96 ? 16.744 -2.214 -4.542 1.00 92.00 96 ARG A N 1
ATOM 747 C CA . ARG A 1 96 ? 16.634 -0.978 -3.757 1.00 92.00 96 ARG A CA 1
ATOM 748 C C . ARG A 1 96 ? 15.176 -0.596 -3.486 1.00 92.00 96 ARG A C 1
ATOM 750 O O . ARG A 1 96 ? 14.876 -0.122 -2.394 1.00 92.00 96 ARG A O 1
ATOM 757 N N . LYS A 1 97 ? 14.275 -0.804 -4.453 1.00 93.88 97 LYS A N 1
ATOM 758 C CA . LYS A 1 97 ? 12.839 -0.551 -4.277 1.00 93.88 97 LYS A CA 1
ATOM 759 C C . LYS A 1 97 ? 12.195 -1.601 -3.372 1.00 93.88 97 LYS A C 1
ATOM 761 O O . LYS A 1 97 ? 11.450 -1.220 -2.479 1.00 93.88 97 LYS A O 1
ATOM 766 N N . GLN A 1 98 ? 12.548 -2.881 -3.513 1.00 95.69 98 GLN A N 1
ATOM 767 C CA . GLN A 1 98 ? 12.112 -3.945 -2.596 1.00 95.69 98 GLN A CA 1
ATOM 768 C C . GLN A 1 98 ? 12.443 -3.606 -1.132 1.00 95.69 98 GLN A C 1
ATOM 770 O O . GLN A 1 98 ? 11.580 -3.706 -0.261 1.00 95.69 98 GLN A O 1
ATOM 775 N N . ASP A 1 99 ? 13.663 -3.139 -0.851 1.00 95.69 99 ASP A N 1
ATOM 776 C CA . ASP A 1 99 ? 14.060 -2.739 0.505 1.00 95.69 99 ASP A CA 1
ATOM 777 C C . ASP A 1 99 ? 13.253 -1.546 1.036 1.00 95.69 99 ASP A C 1
ATOM 779 O O . ASP A 1 99 ? 12.915 -1.490 2.222 1.00 95.69 99 ASP A O 1
ATOM 783 N N . VAL A 1 100 ? 12.937 -0.580 0.170 1.00 96.31 100 VAL A N 1
ATOM 784 C CA . VAL A 1 100 ? 12.089 0.568 0.520 1.00 96.31 100 VAL A CA 1
ATOM 785 C C . VAL A 1 100 ? 10.658 0.113 0.804 1.00 96.31 100 VAL A C 1
ATOM 787 O O . VAL A 1 100 ? 10.097 0.498 1.830 1.00 96.31 100 VAL A O 1
ATOM 790 N N . ILE A 1 101 ? 10.098 -0.750 -0.043 1.00 97.00 101 ILE A N 1
ATOM 791 C CA . ILE A 1 101 ? 8.751 -1.305 0.113 1.00 97.00 101 ILE A CA 1
ATOM 792 C C . ILE A 1 101 ? 8.619 -2.041 1.442 1.00 97.00 101 ILE A C 1
ATOM 794 O O . ILE A 1 101 ? 7.686 -1.759 2.189 1.00 97.00 101 ILE A O 1
ATOM 798 N N . LYS A 1 102 ? 9.580 -2.905 1.800 1.00 97.06 102 LYS A N 1
ATOM 799 C CA . LYS A 1 102 ? 9.567 -3.615 3.092 1.00 97.06 102 LYS A CA 1
ATOM 800 C C . LYS A 1 102 ? 9.462 -2.650 4.270 1.00 97.06 102 LYS A C 1
ATOM 802 O O . LYS A 1 102 ? 8.662 -2.863 5.176 1.00 97.06 102 LYS A O 1
ATOM 807 N N . LYS A 1 103 ? 10.236 -1.560 4.246 1.00 97.62 103 LYS A N 1
ATOM 808 C CA . LYS A 1 103 ? 10.205 -0.532 5.301 1.00 97.62 103 LYS A CA 1
ATOM 809 C C . LYS A 1 103 ? 8.870 0.208 5.346 1.00 97.62 103 LYS A C 1
ATOM 811 O O . LYS A 1 103 ? 8.360 0.480 6.431 1.00 97.62 103 LYS A O 1
ATOM 816 N N . ILE A 1 104 ? 8.318 0.550 4.182 1.00 97.62 104 ILE A N 1
ATOM 817 C CA . ILE A 1 104 ? 7.012 1.208 4.070 1.00 97.62 104 ILE A CA 1
ATOM 818 C C . ILE A 1 104 ? 5.911 0.305 4.630 1.00 97.62 104 ILE A C 1
ATOM 820 O O . ILE A 1 104 ? 5.084 0.769 5.418 1.00 97.62 104 ILE A O 1
ATOM 824 N N . LEU A 1 105 ? 5.928 -0.970 4.249 1.00 97.44 105 LEU A N 1
ATOM 825 C CA . LEU A 1 105 ? 4.932 -1.955 4.637 1.00 97.44 105 LEU A CA 1
ATOM 826 C C . LEU A 1 105 ? 4.963 -2.223 6.140 1.00 97.44 105 LEU A C 1
ATOM 828 O O . LEU A 1 105 ? 3.928 -2.160 6.797 1.00 97.44 105 LEU A O 1
AT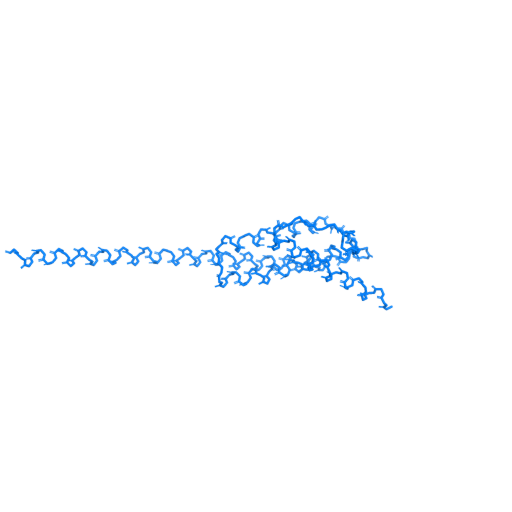OM 832 N N . GLU A 1 106 ? 6.155 -2.420 6.701 1.00 98.12 106 GLU A N 1
ATOM 833 C CA . GLU A 1 106 ? 6.322 -2.638 8.137 1.00 98.12 106 GLU A CA 1
ATOM 834 C C . GLU A 1 106 ? 5.810 -1.450 8.958 1.00 98.12 106 GLU A C 1
ATOM 836 O O . GLU A 1 106 ? 5.073 -1.612 9.932 1.00 98.12 106 GLU A O 1
ATOM 841 N N . LYS A 1 107 ? 6.116 -0.225 8.514 1.00 97.69 107 LYS A N 1
ATOM 842 C CA . LYS A 1 107 ? 5.592 0.986 9.148 1.00 97.69 107 LYS A CA 1
ATOM 843 C C . LYS A 1 107 ? 4.064 1.059 9.060 1.00 97.69 107 LYS A C 1
ATOM 845 O O . LYS A 1 107 ? 3.417 1.395 10.050 1.00 97.69 107 LYS A O 1
ATOM 850 N N . MET A 1 108 ? 3.489 0.745 7.897 1.00 97.31 108 MET A N 1
ATOM 851 C CA . MET A 1 108 ? 2.037 0.755 7.701 1.00 97.31 108 MET A CA 1
ATOM 852 C C . MET A 1 108 ? 1.349 -0.264 8.616 1.00 97.31 108 MET A C 1
ATOM 854 O O . MET A 1 108 ? 0.391 0.097 9.290 1.00 97.31 108 MET A O 1
ATOM 858 N N . ARG A 1 109 ? 1.868 -1.494 8.727 1.00 97.62 109 ARG A N 1
ATOM 859 C CA . ARG A 1 109 ? 1.337 -2.520 9.645 1.00 97.62 109 ARG A CA 1
ATOM 860 C C . ARG A 1 109 ? 1.253 -2.020 11.084 1.00 97.62 109 ARG A C 1
ATOM 862 O O . ARG A 1 109 ? 0.215 -2.178 11.727 1.00 97.62 109 ARG A O 1
ATOM 869 N N . GLY A 1 110 ? 2.316 -1.377 11.569 1.00 97.62 110 GLY A N 1
ATOM 870 C CA . GLY A 1 110 ? 2.343 -0.787 12.907 1.00 97.62 110 GLY A CA 1
ATOM 871 C C . GLY A 1 110 ? 1.274 0.293 13.100 1.00 97.62 110 GLY A C 1
ATOM 872 O O . GLY A 1 110 ? 0.537 0.271 14.085 1.00 97.62 110 GLY A O 1
ATOM 873 N N . GLU A 1 111 ? 1.137 1.207 12.139 1.00 96.62 111 GLU A N 1
ATOM 874 C CA . GLU A 1 111 ? 0.125 2.271 12.190 1.00 96.62 111 GLU A CA 1
ATOM 875 C C . GLU A 1 111 ? -1.307 1.720 12.152 1.00 96.62 111 GLU A C 1
ATOM 877 O O . GLU A 1 111 ? -2.150 2.147 12.942 1.00 96.62 111 GLU A O 1
ATOM 882 N N . VAL A 1 112 ? -1.573 0.724 11.303 1.00 96.75 112 VAL A N 1
ATOM 883 C CA . VAL A 1 112 ? -2.877 0.049 11.226 1.00 96.75 112 VAL A CA 1
ATOM 884 C C . VAL A 1 112 ? -3.206 -0.677 12.530 1.00 96.75 112 VAL A C 1
ATOM 886 O O . VAL A 1 112 ? -4.335 -0.589 13.014 1.00 96.75 112 VAL A O 1
ATOM 889 N N . ALA A 1 113 ? -2.235 -1.36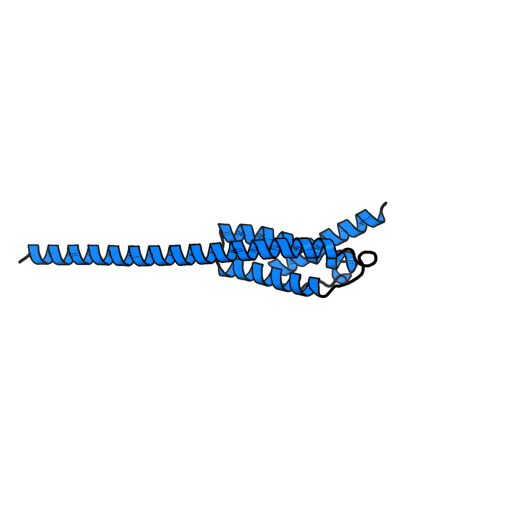0 13.142 1.00 96.38 113 ALA A N 1
ATOM 890 C CA . ALA A 1 113 ? -2.435 -2.027 14.426 1.00 96.38 113 ALA A CA 1
ATOM 891 C C . ALA A 1 113 ? -2.817 -1.032 15.536 1.00 96.38 113 ALA A C 1
ATOM 893 O O . ALA A 1 113 ? -3.761 -1.281 16.292 1.00 96.38 113 ALA A O 1
ATOM 894 N N . ILE A 1 114 ? -2.128 0.114 15.599 1.00 95.31 114 ILE A N 1
ATOM 895 C CA . ILE A 1 114 ? -2.442 1.192 16.546 1.00 95.31 114 ILE A CA 1
ATOM 896 C C . ILE A 1 114 ? -3.843 1.741 16.279 1.00 95.31 114 ILE A C 1
ATOM 898 O O . ILE A 1 114 ? -4.640 1.846 17.208 1.00 95.31 114 ILE A O 1
ATOM 902 N N . PHE A 1 115 ? -4.175 2.040 15.023 1.00 94.81 115 PHE A N 1
ATOM 903 C CA . PHE A 1 115 ? -5.484 2.571 14.648 1.00 94.81 115 PHE A CA 1
ATOM 904 C C . PHE A 1 115 ? -6.634 1.649 15.068 1.00 94.81 115 PHE A C 1
ATOM 906 O O . PHE A 1 115 ? -7.583 2.101 15.713 1.00 94.81 115 PHE A O 1
ATOM 913 N N . LYS A 1 116 ? -6.512 0.340 14.807 1.00 94.25 116 LYS A N 1
ATOM 914 C CA . LYS A 1 116 ? -7.495 -0.662 15.248 1.00 94.25 116 LYS A CA 1
ATOM 915 C C . LYS A 1 116 ? -7.672 -0.664 16.761 1.00 94.25 116 LYS A C 1
ATOM 917 O O . LYS A 1 116 ? -8.800 -0.669 17.247 1.00 94.25 116 LYS A O 1
ATOM 922 N N . LYS A 1 117 ? -6.569 -0.647 17.516 1.00 95.25 117 LYS A N 1
ATOM 923 C CA . LYS A 1 117 ? -6.628 -0.655 18.985 1.00 95.25 117 LYS A CA 1
ATOM 924 C C . LYS A 1 117 ? -7.224 0.629 19.548 1.00 95.25 117 LYS A C 1
ATOM 926 O O . LYS A 1 117 ? -8.011 0.552 20.488 1.00 95.25 117 LYS A O 1
ATOM 931 N N . SER A 1 118 ? -6.928 1.775 18.944 1.00 93.19 118 SER A N 1
ATOM 932 C CA . SER A 1 118 ? -7.544 3.054 19.302 1.00 93.19 118 SER A CA 1
ATOM 933 C C . SER A 1 118 ? -9.057 3.039 19.080 1.00 93.19 118 SER A C 1
ATOM 935 O O . SER A 1 118 ? -9.799 3.430 19.976 1.00 93.19 118 SER A O 1
ATOM 937 N N . LYS A 1 119 ? -9.533 2.513 17.944 1.00 91.38 119 LYS A N 1
ATOM 938 C CA . LYS A 1 119 ? -10.973 2.367 17.674 1.00 91.38 119 LYS A CA 1
ATOM 939 C C . LYS A 1 119 ? -11.664 1.358 18.586 1.00 91.38 119 LYS A C 1
ATOM 941 O O . LYS A 1 119 ? -12.759 1.618 19.076 1.00 91.38 119 LYS A O 1
ATOM 946 N N . GLU A 1 120 ? -11.017 0.233 18.883 1.00 93.88 120 GLU A N 1
ATOM 947 C CA . GLU A 1 120 ? -11.529 -0.732 19.862 1.00 93.88 120 GLU A CA 1
ATOM 948 C C . GLU A 1 120 ? -11.690 -0.087 21.251 1.00 93.88 120 GLU A C 1
ATOM 950 O O . GLU A 1 120 ? -12.679 -0.334 21.947 1.00 93.88 120 GLU A O 1
ATOM 955 N N . LEU A 1 121 ? -10.731 0.752 21.652 1.00 96.00 121 LEU A N 1
ATOM 956 C CA . LEU A 1 121 ? -10.773 1.477 22.917 1.00 96.00 121 LEU A CA 1
ATOM 957 C C . LEU A 1 121 ? -11.882 2.538 22.937 1.00 96.00 121 LEU A C 1
ATOM 959 O O . LEU A 1 121 ? -12.632 2.589 23.909 1.00 96.00 121 LEU A O 1
ATOM 963 N N . GLU A 1 122 ? -12.016 3.331 21.873 1.00 93.88 122 GLU A N 1
ATOM 964 C CA . GLU A 1 122 ? -13.085 4.327 21.703 1.00 93.88 122 GLU A CA 1
ATOM 965 C C . GLU A 1 122 ? -14.467 3.681 21.893 1.00 93.88 122 GLU A C 1
ATOM 967 O O . GLU A 1 122 ? -15.224 4.080 22.779 1.00 93.88 122 GLU A O 1
ATOM 972 N N . ASN A 1 123 ? -14.729 2.573 21.192 1.00 94.38 123 ASN A N 1
ATOM 973 C CA . 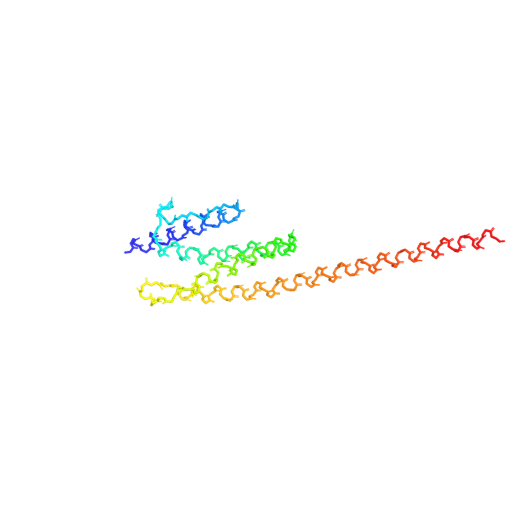ASN A 1 123 ? -15.985 1.824 21.298 1.00 94.38 123 ASN A CA 1
ATOM 974 C C . ASN A 1 123 ? -16.256 1.304 22.722 1.00 94.38 123 ASN A C 1
ATOM 976 O O . ASN A 1 123 ? -17.394 1.314 23.201 1.00 94.38 123 ASN A O 1
ATOM 980 N N . LYS A 1 124 ? -15.220 0.830 23.429 1.00 96.50 124 LYS A N 1
ATOM 981 C CA . LYS A 1 124 ? -15.357 0.364 24.820 1.00 96.50 124 LYS A CA 1
ATOM 982 C C . LYS A 1 124 ? -15.678 1.513 25.772 1.00 96.50 124 LYS A C 1
ATOM 984 O O . LYS A 1 124 ? -16.517 1.333 26.656 1.00 96.50 124 LYS A O 1
ATOM 989 N N . ILE A 1 125 ? -15.045 2.674 25.596 1.00 97.31 125 ILE A N 1
ATOM 990 C CA . ILE A 1 125 ? -15.315 3.873 26.401 1.00 97.31 125 ILE A CA 1
ATOM 991 C C . ILE A 1 125 ? -16.761 4.325 26.190 1.00 97.31 125 ILE A C 1
ATOM 993 O O . ILE A 1 125 ? -17.488 4.506 27.167 1.00 97.31 125 ILE A O 1
ATOM 997 N N . GLU A 1 126 ? -17.221 4.416 24.942 1.00 96.31 126 GLU A N 1
ATOM 998 C CA . GLU A 1 126 ? -18.613 4.758 24.631 1.00 96.31 126 GLU A CA 1
ATOM 999 C C . GLU A 1 126 ? -19.609 3.771 25.254 1.00 96.31 126 GLU A C 1
ATOM 1001 O O . GLU A 1 126 ? -20.619 4.174 25.841 1.00 96.31 126 GLU A O 1
ATOM 1006 N N . ALA A 1 127 ? -19.312 2.469 25.199 1.00 96.25 127 ALA A N 1
ATOM 1007 C CA . ALA A 1 127 ? -20.150 1.445 25.813 1.00 96.25 127 ALA A CA 1
ATOM 1008 C C . ALA A 1 127 ? -20.246 1.599 27.341 1.00 96.25 127 ALA A C 1
ATOM 1010 O O . ALA A 1 127 ? -21.321 1.394 27.913 1.00 96.25 127 ALA A O 1
ATOM 1011 N N . VAL A 1 128 ? -19.147 1.967 28.009 1.00 96.69 128 VAL A N 1
ATOM 1012 C CA . VAL A 1 128 ? -19.136 2.252 29.452 1.00 96.69 128 VAL A CA 1
ATOM 1013 C C . VAL A 1 128 ? -19.943 3.512 29.759 1.00 96.69 128 VAL A C 1
ATOM 1015 O O . VAL A 1 128 ? -20.833 3.455 30.609 1.00 96.69 128 VAL A O 1
ATOM 1018 N N . LEU A 1 129 ? -19.716 4.612 29.036 1.00 95.62 129 LEU A N 1
ATOM 1019 C CA . LEU A 1 129 ? -20.462 5.864 29.215 1.00 95.62 129 LEU A CA 1
ATOM 1020 C C . LEU A 1 129 ? -21.973 5.657 29.039 1.00 95.62 129 LEU A C 1
ATOM 1022 O O . LEU A 1 129 ? -22.769 6.149 29.837 1.00 95.62 129 LEU A O 1
ATOM 1026 N N . ARG A 1 130 ? -22.382 4.851 28.052 1.00 95.50 130 ARG A N 1
ATOM 1027 C CA . ARG A 1 130 ? -23.793 4.501 27.831 1.00 95.50 130 ARG A CA 1
ATOM 1028 C C . ARG A 1 130 ? -24.398 3.714 28.995 1.00 95.50 130 ARG A C 1
ATOM 1030 O O . ARG A 1 130 ? -25.571 3.903 29.308 1.00 95.50 130 ARG A O 1
ATOM 1037 N N . LYS A 1 131 ? -23.637 2.812 29.624 1.00 94.19 131 LYS A N 1
ATOM 1038 C C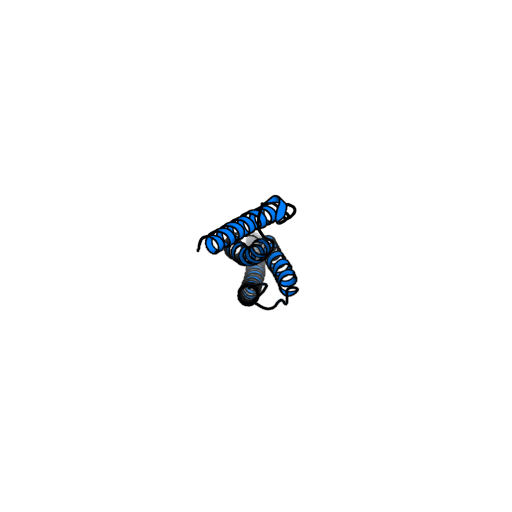A . LYS A 1 131 ? -24.103 2.059 30.802 1.00 94.19 131 LYS A CA 1
ATOM 1039 C C . LYS A 1 131 ? -24.233 2.950 32.036 1.00 94.19 131 LYS A C 1
ATOM 1041 O O . LYS A 1 131 ? -25.160 2.736 32.809 1.00 94.19 131 LYS A O 1
ATOM 1046 N N . LEU A 1 132 ? -23.329 3.916 32.207 1.00 93.69 132 LEU A N 1
ATOM 1047 C CA . LEU A 1 132 ? -23.380 4.871 33.316 1.00 93.69 132 LEU A CA 1
ATOM 1048 C C . LEU A 1 132 ? -24.608 5.782 33.212 1.00 93.69 132 LEU A C 1
ATOM 1050 O O . LEU A 1 132 ? -25.383 5.816 34.161 1.00 93.69 132 LEU A O 1
ATOM 1054 N N . ARG A 1 133 ? -24.873 6.376 32.038 1.00 92.94 133 ARG A N 1
ATOM 1055 C CA . ARG A 1 133 ? -26.080 7.200 31.813 1.00 92.94 133 ARG A CA 1
ATOM 1056 C C . ARG A 1 133 ? -27.379 6.452 32.122 1.00 92.94 133 ARG A C 1
ATOM 1058 O O . ARG A 1 133 ? -28.210 6.935 32.873 1.00 92.94 133 ARG A O 1
ATOM 1065 N N . LYS A 1 134 ? -27.508 5.209 31.643 1.00 88.62 134 LYS A N 1
ATOM 1066 C CA . LYS A 1 134 ? -28.678 4.358 31.939 1.00 88.62 134 LYS A CA 1
ATOM 1067 C C . LYS A 1 134 ? -28.851 4.033 33.424 1.00 88.62 134 LYS A C 1
ATOM 1069 O O . LYS A 1 134 ? -29.942 3.662 33.849 1.00 88.62 134 LYS A O 1
ATOM 1074 N N . LYS A 1 135 ? -27.760 4.045 34.195 1.00 83.31 135 LYS A N 1
ATOM 1075 C CA . LYS A 1 135 ? -27.806 3.809 35.638 1.00 83.31 135 LYS A CA 1
ATOM 1076 C C . LYS A 1 135 ? -28.262 5.069 36.372 1.00 83.31 135 LYS A C 1
ATOM 1078 O O . LYS A 1 135 ? -29.034 4.932 37.309 1.00 83.31 135 LYS A O 1
ATOM 1083 N N . GLU A 1 136 ? -27.819 6.247 35.938 1.00 76.81 136 GLU A N 1
ATOM 1084 C CA . GLU A 1 136 ? -28.263 7.546 36.465 1.00 76.81 136 GLU A CA 1
ATOM 1085 C C . GLU A 1 136 ? -29.762 7.767 36.216 1.00 76.81 136 GLU A C 1
ATOM 1087 O O . GLU A 1 136 ? -30.488 8.006 37.173 1.00 76.81 136 GLU A O 1
ATOM 1092 N N . GLU A 1 137 ? -30.244 7.528 34.991 1.00 77.19 137 GLU A N 1
ATOM 1093 C CA . GLU A 1 137 ? -31.675 7.618 34.634 1.00 77.19 137 GLU A CA 1
ATOM 1094 C C . GLU A 1 137 ? -32.547 6.689 35.501 1.00 77.19 137 GLU A C 1
ATOM 1096 O O . GLU A 1 137 ? -33.596 7.084 36.002 1.00 77.19 137 GLU A O 1
ATOM 1101 N N . LYS A 1 138 ? -32.081 5.456 35.756 1.00 72.31 138 LYS A N 1
ATOM 1102 C CA . LYS A 1 138 ? -32.770 4.524 36.662 1.00 72.31 138 LYS A CA 1
ATOM 1103 C C . LYS A 1 138 ? -32.796 5.006 38.107 1.00 72.31 138 LYS A C 1
ATOM 1105 O O . LYS A 1 138 ? -33.763 4.737 38.810 1.00 72.31 138 LYS A O 1
ATOM 1110 N N . ILE A 1 139 ? -31.723 5.635 38.582 1.00 73.44 139 ILE A N 1
ATOM 1111 C CA . ILE A 1 139 ? -31.651 6.144 39.955 1.00 73.44 139 ILE A CA 1
ATOM 1112 C C . ILE A 1 139 ? -32.605 7.334 40.118 1.00 73.44 139 ILE A C 1
ATOM 1114 O O . ILE A 1 139 ? -33.324 7.370 41.113 1.00 73.44 139 ILE A O 1
ATOM 1118 N N . GLU A 1 140 ? -32.681 8.245 39.144 1.00 67.12 140 GLU A N 1
ATOM 1119 C CA . GLU A 1 140 ? -33.656 9.349 39.148 1.00 67.12 140 GLU A CA 1
ATOM 1120 C C . GLU A 1 140 ? -35.104 8.834 39.142 1.00 67.12 140 GLU A C 1
ATOM 1122 O O . GLU A 1 140 ? -35.864 9.192 40.038 1.00 67.12 140 GLU A O 1
ATOM 1127 N N . GLU A 1 141 ? -35.459 7.894 38.256 1.00 66.12 141 GLU A N 1
ATOM 1128 C CA . GLU A 1 141 ? -36.803 7.284 38.232 1.00 66.12 141 GLU A CA 1
ATOM 1129 C C . GLU A 1 141 ? -37.179 6.607 39.562 1.00 66.12 141 GLU A C 1
ATOM 1131 O O . GLU A 1 141 ? -38.326 6.678 39.997 1.00 66.12 141 GLU A O 1
ATOM 1136 N N . THR A 1 142 ? -36.223 5.951 40.231 1.00 67.06 142 THR A N 1
ATOM 1137 C CA . THR A 1 142 ? -36.494 5.293 41.523 1.00 67.06 142 THR A CA 1
ATOM 1138 C C . THR A 1 142 ? -36.684 6.319 42.647 1.00 67.06 142 THR A C 1
ATOM 1140 O O . THR A 1 142 ? -37.504 6.115 43.536 1.00 67.06 142 THR A O 1
ATOM 1143 N N . THR A 1 143 ? -35.956 7.438 42.591 1.00 63.91 143 THR A N 1
ATOM 1144 C CA . THR A 1 143 ? -36.019 8.501 43.607 1.00 63.91 143 THR A CA 1
ATOM 1145 C C . THR A 1 143 ? -37.308 9.322 43.481 1.00 63.91 143 THR A C 1
ATOM 1147 O O . THR A 1 143 ? -37.906 9.681 44.494 1.00 63.91 143 THR A O 1
ATOM 1150 N N . ASP A 1 144 ? -37.782 9.556 42.254 1.00 63.97 144 ASP A N 1
ATOM 1151 C CA . ASP A 1 144 ? -39.063 10.223 41.999 1.00 63.97 144 ASP A CA 1
ATOM 1152 C C . ASP A 1 144 ? -40.259 9.374 42.465 1.00 63.97 144 ASP A C 1
ATOM 1154 O O . ASP A 1 144 ? -41.204 9.916 43.039 1.00 63.97 144 ASP A O 1
ATOM 1158 N N . ILE A 1 145 ? -40.214 8.046 42.297 1.00 66.75 145 ILE A N 1
ATOM 1159 C CA . ILE A 1 145 ? -41.265 7.138 42.795 1.00 66.75 145 ILE A CA 1
ATOM 1160 C C . ILE A 1 145 ? -41.330 7.144 44.329 1.00 66.75 145 ILE A C 1
ATOM 1162 O O . ILE A 1 145 ? -42.424 7.247 44.883 1.00 66.75 145 ILE A O 1
ATOM 1166 N N . ASP A 1 146 ? -40.185 7.085 45.013 1.00 65.19 146 ASP A N 1
ATOM 1167 C CA . ASP A 1 146 ? -40.132 7.125 46.482 1.00 65.19 146 ASP A CA 1
ATOM 1168 C C . ASP A 1 146 ? -40.571 8.487 47.055 1.00 65.19 146 ASP A C 1
ATOM 1170 O O . ASP A 1 146 ? -40.990 8.560 48.205 1.00 65.19 146 ASP A O 1
ATOM 1174 N N . SER A 1 147 ? -40.518 9.568 46.266 1.00 60.84 147 SER A N 1
ATOM 1175 C CA . SER A 1 147 ? -41.006 10.899 46.667 1.00 60.84 147 SER A CA 1
ATOM 1176 C C . SER A 1 147 ? -42.532 11.069 46.578 1.00 60.84 147 SER A C 1
ATOM 1178 O O . SER A 1 147 ? -43.080 12.035 47.114 1.00 60.84 147 SER A O 1
ATOM 1180 N N . LEU A 1 148 ? -43.216 10.147 45.889 1.00 58.19 148 LEU A N 1
ATOM 1181 C CA . LEU A 1 148 ? -44.667 10.147 45.663 1.00 58.19 148 LEU A CA 1
ATOM 1182 C C . LEU A 1 148 ? -45.436 9.214 46.622 1.00 58.19 148 LEU A C 1
ATOM 1184 O O . LEU A 1 148 ? -46.670 9.194 46.569 1.00 58.19 148 LEU A O 1
ATOM 1188 N N . LEU A 1 149 ? -44.733 8.455 47.472 1.00 48.34 149 LEU A N 1
ATOM 1189 C CA . LEU A 1 149 ? -45.277 7.581 48.524 1.00 48.34 149 LEU A CA 1
ATOM 1190 C C . LEU A 1 149 ? -45.115 8.213 49.913 1.00 48.34 149 LEU A C 1
ATOM 1192 O O . LEU A 1 149 ? -46.042 8.021 50.733 1.00 48.34 149 LEU A O 1
#

pLDDT: mean 91.04, std 10.39, range [48.34, 98.19]

Secondary structure (DSSP, 8-state):
-HHHHHHHHHHHHHHHHHHHHHHTTPPPPPTTTTT--HHHHHHHHHHHHHHHHHHHHHHHHHS-HHHHHHHHHHHHHHHHHHHT----TTT-TTHHHHHHHHHHHHHHHHHHHHHHHHHHHHHHHHHHHHHHHHHHHHHHHHHHHHT--